Protein AF-A0A2W4R7M9-F1 (afdb_monomer)

pLDDT: mean 77.66, std 20.39, range [37.0, 94.94]

Radius of gyration: 24.35 Å; Cα contacts (8 Å, |Δi|>4): 71; chains: 1; bounding box: 24×60×63 Å

Mean predicted aligned error: 13.62 Å

Secondary structure (DSSP, 8-state):
-----SSSTTTSSSS-TT---------TTHHHHHHHHHHHHHHHHHTT-GGGSPPTTS--HHHHHHHHHHTT----HHHHTT-SSHHHHTT--

Organism: NCBI:txid2202197

Solvent-accessible surface area (backbone atoms only — not comparable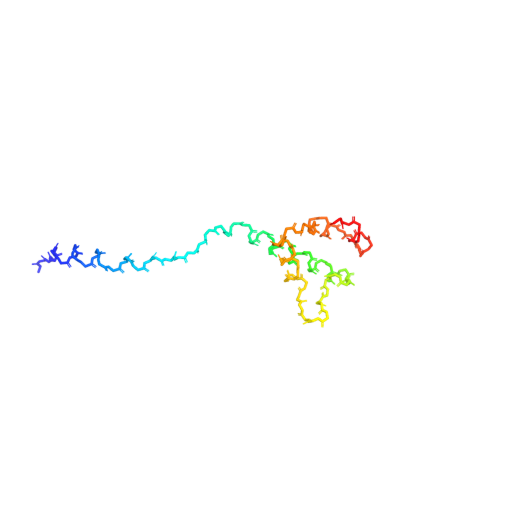 to full-atom values): 5730 Å² total; per-residue (Å²): 140,79,82,93,84,83,86,62,78,81,68,69,78,75,73,67,84,72,72,72,74,77,76,82,82,86,74,82,61,56,64,57,46,50,53,42,26,45,51,25,23,53,45,30,41,73,61,68,27,74,74,25,41,57,45,96,88,67,48,42,31,38,56,54,44,40,54,39,42,73,72,70,43,76,67,44,44,78,54,39,55,68,37,88,43,58,74,50,34,71,66,42,96

Sequence (93 aa):
MNIRHFSIIGFVLLLIVLSGCAGSGGKSGQSGIEQSCNSFCQHAQALQCPEGTPLPDGTSCAKFCIDTENAGHDLNTACRIKAKDCAELAKCP

Foldseek 3Di:
DDDDDDPDPPPVPPPPVPPPPDDDDDDPVLVVQLVLQVLLLVQCVVLVHPLVCADPVRHGSSNVSSVCVVVVHDLPSVQSNPDPHNVSNVVRD

Structure (mmCIF, N/CA/C/O backbone):
data_AF-A0A2W4R7M9-F1
#
_entry.id   AF-A0A2W4R7M9-F1
#
loop_
_atom_site.group_PDB
_atom_site.id
_atom_site.type_symbol
_atom_site.label_atom_id
_atom_site.label_alt_id
_atom_site.label_comp_id
_atom_site.label_asym_id
_atom_site.label_entity_id
_atom_site.label_seq_id
_atom_site.pdbx_PDB_ins_code
_atom_site.Cartn_x
_atom_site.Cartn_y
_atom_site.Cartn_z
_atom_site.occupancy
_atom_site.B_iso_or_equiv
_atom_site.auth_seq_id
_atom_site.auth_comp_id
_atom_site.auth_asym_id
_atom_site.auth_atom_id
_atom_site.pdbx_PDB_model_num
ATOM 1 N N . MET A 1 1 ? -3.859 53.378 44.410 1.00 39.09 1 MET A N 1
ATOM 2 C CA . MET A 1 1 ? -2.463 53.015 44.076 1.00 39.09 1 MET A CA 1
ATOM 3 C C . MET A 1 1 ? -1.910 52.237 45.266 1.00 39.09 1 MET A C 1
ATOM 5 O O . MET A 1 1 ? -2.027 52.758 46.356 1.00 39.09 1 MET A O 1
ATOM 9 N N . ASN A 1 2 ? -1.370 51.023 45.227 1.00 37.00 2 ASN A N 1
ATOM 10 C CA . ASN A 1 2 ? -1.111 50.052 44.176 1.00 37.00 2 ASN A CA 1
ATOM 11 C C . 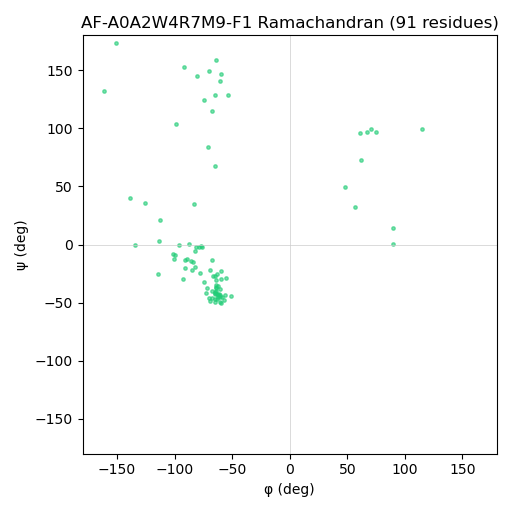ASN A 1 2 ? -0.891 48.675 44.854 1.00 37.00 2 ASN A C 1
ATOM 13 O O . ASN A 1 2 ? -0.122 48.584 45.799 1.00 37.00 2 ASN A O 1
ATOM 17 N N . ILE A 1 3 ? -1.577 47.650 44.328 1.00 50.03 3 ILE A N 1
ATOM 18 C CA . ILE A 1 3 ? -1.021 46.353 43.877 1.00 50.03 3 ILE A CA 1
ATOM 19 C C . ILE A 1 3 ? -0.437 45.435 44.983 1.00 50.03 3 ILE A C 1
ATOM 21 O O . ILE A 1 3 ? 0.675 45.619 45.453 1.00 50.03 3 ILE A O 1
ATOM 25 N N . ARG A 1 4 ? -1.198 44.454 45.497 1.00 53.78 4 ARG A N 1
ATOM 26 C CA . ARG A 1 4 ? -1.475 43.124 44.887 1.00 53.78 4 ARG A CA 1
ATOM 27 C C . ARG A 1 4 ? -0.214 42.264 44.682 1.00 53.78 4 ARG A C 1
ATOM 29 O O . ARG A 1 4 ? 0.187 42.064 43.546 1.00 53.78 4 ARG A O 1
ATOM 36 N N . HIS A 1 5 ? 0.382 41.718 45.746 1.00 53.81 5 HIS A N 1
ATOM 37 C CA . HIS A 1 5 ? 1.540 40.816 45.584 1.00 53.81 5 HIS A CA 1
ATOM 38 C C . HIS A 1 5 ? 1.547 39.511 46.395 1.00 53.81 5 HIS A C 1
ATOM 40 O O . HIS A 1 5 ? 2.453 38.711 46.198 1.00 53.81 5 HIS A O 1
ATOM 46 N N . PHE A 1 6 ? 0.543 39.217 47.229 1.00 49.31 6 PHE A N 1
ATOM 47 C CA . PHE A 1 6 ? 0.614 38.044 48.123 1.00 49.31 6 PHE A CA 1
ATOM 48 C C . PHE A 1 6 ? -0.388 36.912 47.854 1.00 49.31 6 PHE A C 1
ATOM 50 O O . PHE A 1 6 ? -0.369 35.911 48.558 1.00 49.31 6 PHE A O 1
ATOM 57 N N . SER A 1 7 ? -1.220 37.001 46.811 1.00 51.94 7 SER A N 1
ATOM 58 C CA . SER A 1 7 ? -2.329 36.050 46.599 1.00 51.94 7 SER A CA 1
ATOM 59 C C . SER A 1 7 ? -2.183 35.139 45.371 1.00 51.94 7 SER A C 1
ATOM 61 O O . SER A 1 7 ? -3.187 34.652 44.863 1.00 51.94 7 SER A O 1
ATOM 63 N N . ILE A 1 8 ? -0.964 34.942 44.852 1.00 53.50 8 ILE A N 1
ATOM 64 C CA . ILE A 1 8 ? -0.736 34.197 43.592 1.00 53.50 8 ILE A CA 1
ATOM 65 C C . ILE A 1 8 ? 0.047 32.892 43.818 1.00 53.50 8 ILE A C 1
ATOM 67 O O . ILE A 1 8 ? -0.132 31.931 43.079 1.00 53.50 8 ILE A O 1
ATOM 71 N N . ILE A 1 9 ? 0.856 32.796 44.878 1.00 52.53 9 ILE A N 1
ATOM 72 C CA . ILE A 1 9 ? 1.757 31.644 45.070 1.00 52.53 9 ILE A CA 1
ATOM 73 C C . ILE A 1 9 ? 1.008 30.399 45.593 1.00 52.53 9 ILE A C 1
ATOM 75 O O . ILE A 1 9 ? 1.421 29.275 45.327 1.00 52.53 9 ILE A O 1
ATOM 79 N N . GLY A 1 10 ? -0.137 30.570 46.266 1.00 48.12 10 GLY A N 1
ATOM 80 C CA . GLY A 1 10 ? -0.898 29.452 46.845 1.00 48.12 10 GLY A CA 1
ATOM 81 C C . GLY A 1 10 ? -1.830 28.703 45.883 1.00 48.12 10 GLY A C 1
ATOM 82 O O . GLY A 1 10 ? -2.200 27.571 46.169 1.00 48.12 10 GLY A O 1
ATOM 83 N N . PHE A 1 11 ? -2.213 29.299 44.747 1.00 49.91 11 PHE A N 1
ATOM 84 C CA . PHE A 1 11 ? -3.243 28.725 43.862 1.00 49.91 11 PHE A CA 1
ATOM 85 C C . PHE A 1 11 ? -2.672 27.986 42.638 1.00 49.91 11 PHE A C 1
ATOM 87 O O . PHE A 1 11 ? -3.386 27.246 41.970 1.00 49.91 11 PHE A O 1
ATOM 94 N N . VAL A 1 12 ? -1.375 28.146 42.351 1.00 53.06 12 VAL A N 1
ATOM 95 C CA . VAL A 1 12 ? -0.730 27.543 41.168 1.00 53.06 12 VAL A CA 1
ATOM 96 C C . VAL A 1 12 ? -0.265 26.102 41.422 1.00 53.06 12 VAL A C 1
ATOM 98 O O . VAL A 1 12 ? -0.147 25.323 40.482 1.00 53.06 12 VAL A O 1
ATOM 101 N N . LEU A 1 13 ? -0.062 25.699 42.679 1.00 52.47 13 LEU A N 1
ATOM 102 C CA . LEU A 1 13 ? 0.473 24.368 42.998 1.00 52.47 13 LEU A CA 1
ATOM 103 C C . LEU A 1 13 ? -0.579 23.251 43.086 1.00 52.47 13 LEU A C 1
ATOM 105 O O . LEU A 1 13 ? -0.205 22.083 43.057 1.00 52.47 13 LEU A O 1
ATOM 109 N N . LEU A 1 14 ? -1.878 23.570 43.156 1.00 49.09 14 LEU A N 1
ATOM 110 C CA . LEU A 1 14 ? -2.916 22.556 43.399 1.00 49.09 14 LEU A CA 1
ATOM 111 C C . LEU A 1 14 ? -3.659 22.079 42.136 1.00 49.09 14 LEU A C 1
ATOM 113 O O . LEU A 1 14 ? -4.427 21.124 42.221 1.00 49.09 14 LEU A O 1
ATOM 117 N N . LEU A 1 15 ? -3.463 22.713 40.970 1.00 49.44 15 LEU A N 1
ATOM 118 C CA . LEU A 1 15 ? -4.371 22.522 39.828 1.00 49.44 15 LEU A CA 1
ATOM 119 C C . LEU A 1 15 ? -3.914 21.590 38.698 1.00 49.44 15 LEU A C 1
ATOM 121 O O . LEU A 1 15 ? -4.741 21.292 37.846 1.00 49.44 15 LEU A O 1
ATOM 125 N N . ILE A 1 16 ? -2.674 21.089 38.635 1.00 51.50 16 ILE A N 1
ATOM 126 C CA . ILE A 1 16 ? -2.274 20.223 37.496 1.00 51.50 16 ILE A CA 1
ATOM 127 C C . ILE A 1 16 ? -1.419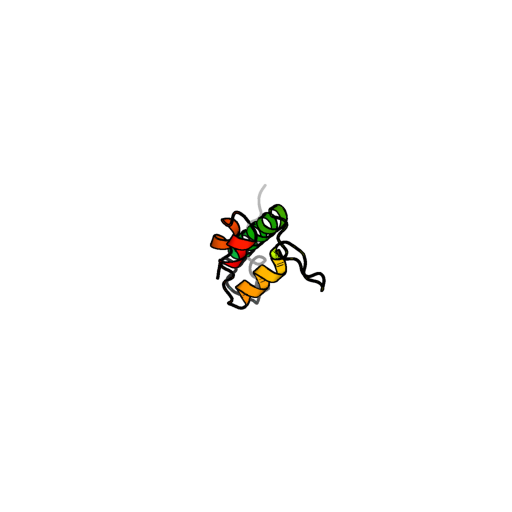 19.023 37.933 1.00 51.50 16 ILE A C 1
ATOM 129 O O . ILE A 1 16 ? -0.511 18.568 37.251 1.00 51.50 16 ILE A O 1
ATOM 133 N N . VAL A 1 17 ? -1.785 18.435 39.071 1.00 53.34 17 VAL A N 1
ATOM 134 C CA . VAL A 1 17 ? -1.477 17.027 39.394 1.00 53.34 17 VAL A CA 1
ATOM 135 C C . VAL A 1 17 ? -2.424 16.071 38.624 1.00 53.34 17 VAL A C 1
ATOM 137 O O . VAL A 1 17 ? -2.275 14.856 38.669 1.00 53.34 17 VAL A O 1
ATOM 140 N N . LEU A 1 18 ? -3.366 16.610 37.836 1.00 48.72 18 LEU A N 1
ATOM 141 C CA . LEU A 1 18 ? -4.323 15.868 36.999 1.00 48.72 18 LEU A CA 1
ATOM 142 C C . LEU A 1 18 ? -3.899 15.694 35.529 1.00 48.72 18 LEU A C 1
ATOM 144 O O . LEU A 1 18 ? -4.597 15.017 34.782 1.00 48.72 18 LEU A O 1
ATOM 148 N N . SER A 1 19 ? -2.736 16.204 35.104 1.00 49.00 19 SER A N 1
ATOM 149 C CA . SER A 1 19 ? -2.148 15.846 33.798 1.00 49.00 19 SER A CA 1
ATOM 150 C C . SER A 1 19 ? -1.362 14.534 33.845 1.00 49.00 19 SER A C 1
ATOM 152 O O . SER A 1 19 ? -0.393 14.350 33.110 1.00 49.00 19 SER A O 1
ATOM 154 N N . GLY A 1 20 ? -1.831 13.580 34.652 1.00 41.72 20 GLY A N 1
ATOM 155 C CA . GLY A 1 20 ? -1.630 12.162 34.388 1.00 41.72 20 GLY A CA 1
ATOM 156 C C . GLY A 1 20 ? -2.364 11.777 33.103 1.00 41.72 20 GLY A C 1
ATOM 157 O O . GLY A 1 20 ? -3.349 11.046 33.142 1.00 41.72 20 GLY A O 1
ATOM 158 N N . CYS A 1 21 ? -1.893 12.284 31.959 1.00 44.78 21 CYS A N 1
ATOM 159 C CA . CYS A 1 21 ? -2.186 11.698 30.663 1.00 44.78 21 CYS A CA 1
ATOM 160 C C . CYS A 1 21 ? -1.395 10.392 30.616 1.00 44.78 21 CYS A C 1
ATOM 162 O O . CYS A 1 21 ? -0.240 10.327 30.193 1.00 44.78 21 CYS A O 1
ATOM 164 N N . ALA A 1 22 ? -2.007 9.369 31.199 1.00 49.59 22 ALA A N 1
ATOM 165 C CA . ALA A 1 22 ? -1.645 7.996 30.971 1.00 49.59 22 ALA A CA 1
ATOM 166 C C . ALA A 1 22 ? -1.662 7.742 29.460 1.00 49.59 22 ALA A C 1
ATOM 168 O O . ALA A 1 22 ? -2.663 7.999 28.795 1.00 49.59 22 ALA A O 1
ATOM 169 N N . GLY A 1 23 ? -0.570 7.187 28.946 1.00 42.19 23 GLY A N 1
ATOM 170 C CA . GLY A 1 23 ? -0.610 6.441 27.697 1.00 42.19 23 GLY A CA 1
ATOM 171 C C . GLY A 1 23 ? 0.181 7.050 26.550 1.00 42.19 23 GLY A C 1
ATOM 172 O O . GLY A 1 23 ? -0.326 7.863 25.788 1.00 42.19 23 GLY A O 1
ATOM 173 N N . SER A 1 24 ? 1.376 6.481 26.388 1.00 43.12 24 SER A N 1
ATOM 174 C CA . SER A 1 24 ? 1.951 6.082 25.097 1.00 43.12 24 SER A CA 1
ATOM 175 C C . SER A 1 24 ? 2.378 7.238 24.184 1.00 43.12 24 SER A C 1
ATOM 177 O O . SER A 1 24 ? 1.589 7.856 23.484 1.00 43.12 24 SER A O 1
ATOM 179 N N . GLY A 1 25 ? 3.660 7.593 24.143 1.00 44.62 25 GLY A N 1
ATOM 180 C CA . GLY A 1 25 ? 4.674 6.699 23.586 1.00 44.62 25 GLY A CA 1
ATOM 181 C C . GLY A 1 25 ? 4.565 6.690 22.057 1.00 44.62 25 GLY A C 1
ATOM 182 O O . GLY A 1 25 ? 3.732 5.979 21.516 1.00 44.62 25 GLY A O 1
ATOM 183 N N . GLY A 1 26 ? 5.394 7.505 21.394 1.00 43.22 26 GLY A N 1
ATOM 184 C CA . GLY A 1 26 ? 5.779 7.396 19.979 1.00 43.22 26 GLY A CA 1
ATOM 185 C C . GLY A 1 26 ? 4.675 7.498 18.916 1.00 43.22 26 GLY A C 1
ATOM 186 O O . GLY A 1 26 ? 4.119 6.491 18.505 1.00 43.22 26 GLY A O 1
ATOM 187 N N . LYS A 1 27 ? 4.451 8.687 18.341 1.00 46.19 27 LYS A N 1
ATOM 188 C CA . LYS A 1 27 ? 3.716 8.847 17.064 1.00 46.19 27 LYS A CA 1
ATOM 189 C C . LYS A 1 27 ? 4.502 9.635 16.012 1.00 46.19 27 LYS A C 1
ATOM 191 O O . LYS A 1 27 ? 3.936 10.377 15.224 1.00 46.19 27 LYS A O 1
ATOM 19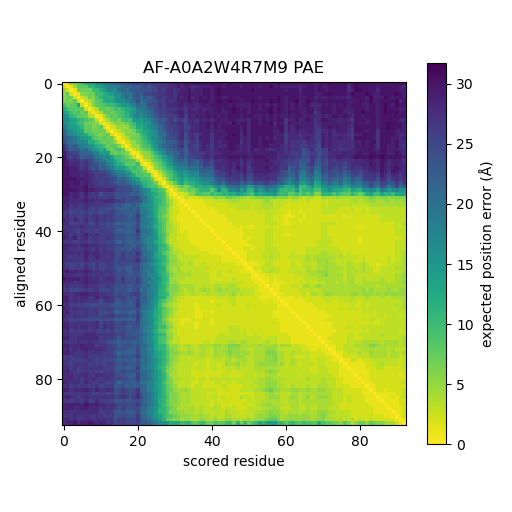6 N N . SER A 1 28 ? 5.819 9.458 15.968 1.00 48.72 28 SER A N 1
ATOM 197 C CA . SER A 1 28 ? 6.635 10.033 14.887 1.00 48.72 28 SER A CA 1
ATOM 198 C C . SER A 1 28 ? 6.660 9.153 13.625 1.00 48.72 28 SER A C 1
ATOM 200 O O . SER A 1 28 ? 7.048 9.635 12.569 1.00 48.72 28 SER A O 1
ATOM 202 N N . GLY A 1 29 ? 6.234 7.882 13.708 1.00 54.44 29 GLY A N 1
ATOM 203 C CA . GLY A 1 29 ? 6.176 6.956 12.562 1.00 54.44 29 GLY A CA 1
ATOM 204 C C . GLY A 1 29 ? 4.828 6.919 11.832 1.00 54.44 29 GLY A C 1
ATOM 205 O O . GLY A 1 29 ? 4.791 6.716 10.621 1.00 54.44 29 GLY A O 1
ATOM 206 N N . GLN A 1 30 ? 3.724 7.177 12.541 1.00 60.25 30 GLN A N 1
ATOM 207 C CA . GLN A 1 30 ? 2.371 7.006 12.001 1.00 60.25 30 GLN A CA 1
ATOM 208 C C . GLN A 1 30 ? 2.080 7.970 10.839 1.00 60.25 30 GLN A C 1
ATOM 210 O O . GLN A 1 30 ? 1.595 7.542 9.796 1.00 60.25 30 GLN A O 1
ATOM 215 N N . SER A 1 31 ? 2.498 9.235 10.955 1.00 73.94 31 SER A N 1
ATOM 216 C CA . SER A 1 31 ? 2.292 10.229 9.894 1.00 73.94 31 SER A CA 1
ATOM 217 C C . SER A 1 31 ? 3.028 9.900 8.588 1.00 73.94 31 SER A C 1
ATOM 219 O O . SER A 1 31 ? 2.536 10.238 7.513 1.00 73.94 31 SER A O 1
ATOM 221 N N . GLY A 1 32 ? 4.182 9.223 8.652 1.00 84.06 32 GLY A N 1
ATOM 222 C CA . GLY A 1 32 ? 4.940 8.827 7.458 1.00 84.06 32 GLY A CA 1
ATOM 223 C C . GLY A 1 32 ? 4.280 7.680 6.689 1.00 84.06 32 GLY A C 1
ATOM 224 O O . GLY A 1 32 ? 4.185 7.730 5.460 1.00 84.06 32 GLY A O 1
ATOM 225 N N . ILE A 1 33 ? 3.773 6.680 7.416 1.00 87.31 33 ILE A N 1
ATOM 226 C CA . ILE A 1 33 ? 3.022 5.553 6.845 1.00 87.31 33 ILE A CA 1
ATOM 227 C C . ILE A 1 33 ? 1.713 6.059 6.237 1.00 87.31 33 ILE A C 1
ATOM 229 O O . ILE A 1 33 ? 1.417 5.762 5.083 1.00 87.31 33 ILE A O 1
ATOM 233 N N . GLU A 1 34 ? 0.970 6.903 6.960 1.00 90.38 34 GLU A N 1
ATOM 234 C CA . GLU A 1 34 ? -0.287 7.486 6.475 1.00 90.38 34 GLU A CA 1
ATOM 235 C C . GLU A 1 34 ? -0.097 8.250 5.158 1.00 90.38 34 GLU A C 1
ATOM 237 O O . GLU A 1 34 ? -0.845 8.041 4.201 1.00 90.38 34 GLU A O 1
ATOM 242 N N . GLN A 1 35 ? 0.924 9.108 5.069 1.00 91.69 35 GLN A N 1
ATOM 243 C CA . GLN A 1 35 ? 1.207 9.858 3.845 1.00 91.69 35 GLN A CA 1
ATOM 244 C C . GLN A 1 35 ? 1.614 8.940 2.680 1.00 91.69 35 GLN A C 1
ATOM 246 O O . GLN A 1 35 ? 1.171 9.148 1.545 1.00 91.69 35 GLN A O 1
ATOM 251 N N . SER A 1 36 ? 2.429 7.919 2.954 1.00 91.50 36 SER A N 1
ATOM 252 C CA . SER A 1 36 ? 2.898 6.969 1.940 1.00 91.50 36 SER A CA 1
ATOM 253 C C . SER A 1 36 ? 1.757 6.101 1.408 1.00 91.50 36 SER A C 1
ATOM 255 O O . SER A 1 36 ? 1.581 5.997 0.195 1.00 91.50 36 SER A O 1
ATOM 257 N N . CYS A 1 37 ? 0.919 5.567 2.297 1.00 92.75 37 CYS A N 1
ATOM 258 C CA . CYS A 1 37 ? -0.265 4.791 1.942 1.00 92.75 37 CYS A CA 1
ATOM 259 C C . CYS A 1 37 ? -1.287 5.616 1.156 1.00 92.75 37 CYS A C 1
ATOM 261 O O . CYS A 1 37 ? -1.793 5.151 0.138 1.00 92.75 37 CYS A O 1
ATOM 263 N N . ASN A 1 38 ? -1.550 6.862 1.562 1.00 93.69 38 ASN A N 1
ATOM 264 C CA . ASN A 1 38 ? -2.443 7.746 0.811 1.00 93.69 38 ASN A CA 1
ATOM 265 C C . ASN A 1 38 ? -1.924 8.010 -0.609 1.00 93.69 38 ASN A C 1
ATOM 267 O O . ASN A 1 38 ? -2.688 7.915 -1.568 1.00 93.69 38 ASN A O 1
ATOM 271 N N . SER A 1 39 ? -0.625 8.290 -0.748 1.00 94.12 39 SER A N 1
ATOM 272 C CA . SER A 1 39 ? 0.003 8.532 -2.053 1.00 94.12 39 SER A CA 1
ATOM 273 C C . SER A 1 39 ? -0.057 7.290 -2.946 1.00 94.12 39 SER A C 1
ATOM 275 O O . SER A 1 39 ? -0.393 7.389 -4.123 1.00 94.12 39 SER A O 1
ATOM 277 N N . PHE A 1 40 ? 0.208 6.109 -2.378 1.00 93.94 40 PHE A N 1
ATOM 278 C CA . PHE A 1 40 ? 0.079 4.829 -3.072 1.00 93.94 40 PHE A CA 1
ATOM 279 C C . PHE A 1 40 ? -1.350 4.585 -3.561 1.00 93.94 40 PHE A C 1
ATOM 281 O O . PHE A 1 40 ? -1.544 4.301 -4.740 1.00 93.94 40 PHE A O 1
ATOM 288 N N . CYS A 1 41 ? -2.350 4.740 -2.696 1.00 94.19 41 CYS A N 1
ATOM 289 C CA . CYS A 1 41 ? -3.739 4.487 -3.063 1.00 94.19 41 CYS A CA 1
ATOM 290 C C . CYS A 1 41 ? -4.242 5.452 -4.137 1.00 94.19 41 CYS A C 1
ATOM 292 O O . CYS A 1 41 ? -4.919 5.025 -5.069 1.00 94.19 41 CYS A O 1
ATOM 294 N N . GLN A 1 42 ? -3.874 6.735 -4.052 1.00 94.75 42 GLN A N 1
ATOM 295 C CA . GLN A 1 42 ? -4.186 7.715 -5.095 1.00 94.75 42 GLN A CA 1
ATOM 296 C C . GLN A 1 42 ? -3.540 7.341 -6.431 1.00 94.75 42 GLN A C 1
ATOM 298 O O . GLN A 1 42 ? -4.192 7.413 -7.471 1.00 94.75 42 GLN A O 1
ATOM 303 N N .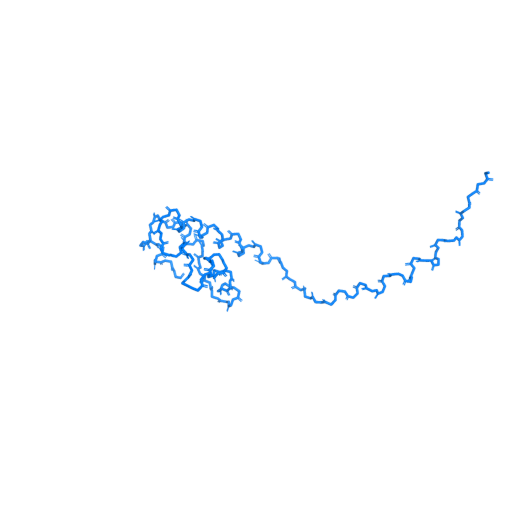 HIS A 1 43 ? -2.280 6.903 -6.403 1.00 94.44 43 HIS A N 1
ATOM 304 C CA . HIS A 1 43 ? -1.561 6.466 -7.596 1.00 94.44 43 HIS A CA 1
ATOM 305 C C . HIS A 1 43 ? -2.185 5.215 -8.223 1.00 94.44 43 HIS A C 1
ATOM 307 O O . HIS A 1 43 ? -2.501 5.205 -9.410 1.00 94.44 43 HIS A O 1
ATOM 313 N N . ALA A 1 44 ? -2.450 4.185 -7.419 1.00 93.75 44 ALA A N 1
ATOM 314 C CA . ALA A 1 44 ? -3.100 2.961 -7.876 1.00 93.75 44 ALA A CA 1
ATOM 315 C C . ALA A 1 44 ? -4.507 3.239 -8.433 1.00 93.75 44 ALA A C 1
ATOM 317 O O . ALA A 1 44 ? -4.886 2.675 -9.457 1.00 93.75 44 ALA A O 1
ATOM 318 N N . GLN A 1 45 ? -5.258 4.159 -7.820 1.00 94.56 45 GLN A N 1
ATOM 319 C CA . GLN A 1 45 ? -6.563 4.583 -8.324 1.00 94.56 45 GLN A CA 1
ATOM 320 C C . GLN A 1 45 ? -6.450 5.346 -9.653 1.00 94.56 45 GLN A C 1
ATOM 322 O O . GLN A 1 45 ? -7.262 5.118 -10.550 1.00 94.56 45 GLN A O 1
ATOM 327 N N . ALA A 1 46 ? -5.439 6.207 -9.812 1.00 94.50 46 ALA A N 1
ATOM 328 C CA . ALA A 1 46 ? -5.175 6.918 -11.065 1.00 94.50 46 ALA A CA 1
ATOM 329 C C . ALA A 1 46 ? -4.807 5.960 -12.210 1.00 94.50 46 ALA A C 1
ATOM 331 O O . ALA A 1 46 ? -5.218 6.176 -13.348 1.00 94.50 46 ALA A O 1
ATOM 332 N N . LEU A 1 47 ? -4.096 4.875 -11.896 1.00 94.19 47 LEU A N 1
ATOM 333 C CA . LEU A 1 47 ? -3.799 3.782 -12.826 1.00 94.19 47 LEU A CA 1
ATOM 334 C C . LEU A 1 47 ? -4.972 2.810 -13.030 1.00 94.19 47 LEU A C 1
ATOM 336 O O . LEU A 1 47 ? -4.860 1.881 -13.826 1.00 94.19 47 LEU A O 1
ATOM 340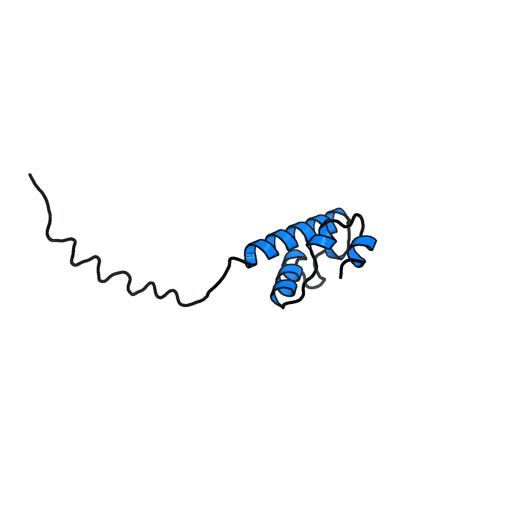 N N . GLN A 1 48 ? -6.091 3.016 -12.326 1.00 94.62 48 GLN A N 1
ATOM 341 C CA . GLN A 1 48 ? -7.260 2.132 -12.317 1.00 94.62 48 GLN A CA 1
ATOM 342 C C . GLN A 1 48 ? -6.923 0.688 -11.905 1.00 94.62 48 GLN A C 1
ATOM 344 O O . GLN A 1 48 ? -7.561 -0.266 -12.353 1.00 94.62 48 GLN A O 1
ATOM 349 N N . CYS A 1 49 ? -5.928 0.531 -11.033 1.00 92.62 49 CYS A N 1
ATOM 350 C CA . CYS A 1 49 ? -5.534 -0.756 -10.486 1.00 92.62 49 CYS A CA 1
ATOM 351 C C . CYS A 1 49 ? -6.461 -1.171 -9.334 1.00 92.62 49 CYS A C 1
ATOM 353 O O . CYS A 1 49 ? -6.908 -0.312 -8.561 1.00 92.62 49 CYS A O 1
ATOM 355 N N . PRO A 1 50 ? -6.744 -2.478 -9.179 1.00 91.38 50 PRO A N 1
ATOM 356 C CA . PRO A 1 50 ? -7.628 -2.979 -8.127 1.00 91.38 50 PRO A CA 1
ATOM 357 C C . PRO A 1 50 ? -7.123 -2.632 -6.722 1.00 91.38 50 PRO A C 1
ATOM 359 O O . PRO A 1 50 ? -7.927 -2.395 -5.825 1.00 91.38 50 PRO A O 1
ATOM 362 N N . GLU A 1 51 ? -5.812 -2.507 -6.534 1.00 88.88 51 GLU A N 1
ATOM 363 C CA . GLU A 1 51 ? -5.192 -2.132 -5.265 1.00 88.88 51 GLU A CA 1
ATOM 364 C C . GLU A 1 51 ? -5.584 -0.724 -4.797 1.00 88.88 51 GLU A C 1
ATOM 366 O O . GLU A 1 51 ? -5.565 -0.461 -3.603 1.00 88.88 51 GLU A O 1
ATOM 371 N N . GLY A 1 52 ? -5.966 0.177 -5.711 1.00 89.38 52 GLY A N 1
ATOM 372 C CA . GLY A 1 52 ? -6.455 1.516 -5.370 1.00 89.38 52 GLY A CA 1
ATOM 373 C C . GLY A 1 52 ? -7.937 1.554 -4.991 1.00 89.38 52 GLY A C 1
ATOM 374 O O . GLY A 1 52 ? -8.447 2.606 -4.601 1.00 89.38 52 GLY A O 1
ATOM 375 N N . THR A 1 53 ? -8.648 0.431 -5.121 1.00 93.31 53 THR A N 1
ATOM 376 C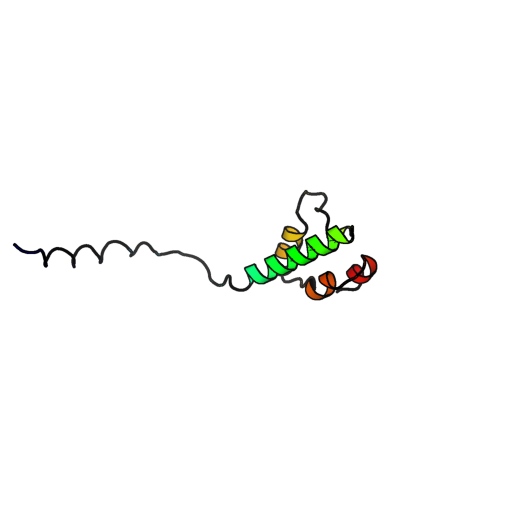 CA . THR A 1 53 ? -10.081 0.346 -4.830 1.00 93.31 53 THR A CA 1
ATOM 377 C C . THR A 1 53 ? -10.338 -0.066 -3.378 1.00 93.31 53 THR A C 1
ATOM 379 O O . THR A 1 53 ? -9.495 -0.716 -2.758 1.00 93.31 53 THR A O 1
ATOM 382 N N . PRO A 1 54 ? -11.481 0.328 -2.788 1.00 92.38 54 PRO A N 1
ATOM 383 C CA . PRO A 1 54 ? -11.890 -0.196 -1.492 1.00 92.38 54 PRO A CA 1
ATOM 384 C C . PRO A 1 54 ? -12.064 -1.715 -1.539 1.00 92.38 54 PRO A C 1
ATOM 386 O O . PRO A 1 54 ? -12.521 -2.271 -2.539 1.00 92.38 54 PRO A O 1
ATOM 389 N N . LEU A 1 55 ? -11.751 -2.372 -0.427 1.00 91.38 55 LEU A N 1
ATOM 390 C CA . LEU A 1 55 ? -12.010 -3.792 -0.247 1.00 91.38 55 LEU A CA 1
ATOM 391 C C . LEU A 1 55 ? -13.526 -4.082 -0.255 1.00 91.38 55 LEU A C 1
ATOM 393 O O . LEU A 1 55 ? -14.331 -3.186 0.021 1.00 91.38 55 LEU A O 1
ATOM 397 N N . PRO A 1 56 ? -13.948 -5.334 -0.533 1.00 92.44 56 PRO A N 1
ATOM 398 C CA . PRO A 1 56 ? -15.368 -5.704 -0.588 1.00 92.44 56 PRO A CA 1
ATOM 399 C C . PRO A 1 56 ? -16.144 -5.475 0.717 1.00 92.44 56 PRO A C 1
ATOM 401 O O . PRO A 1 56 ? -17.365 -5.351 0.692 1.00 92.44 56 PRO A O 1
ATOM 404 N N . ASP A 1 57 ? -15.445 -5.423 1.851 1.00 93.75 57 ASP A N 1
ATOM 405 C CA . ASP A 1 57 ? -16.001 -5.117 3.172 1.00 93.75 57 ASP A CA 1
ATOM 406 C C . ASP A 1 57 ? -16.177 -3.603 3.423 1.00 93.75 57 ASP A C 1
ATOM 408 O O . ASP A 1 57 ? -16.682 -3.201 4.470 1.00 93.75 57 ASP A O 1
ATOM 412 N N . GLY A 1 58 ? -15.777 -2.760 2.465 1.00 93.25 58 GLY A N 1
ATOM 413 C CA . GLY A 1 58 ? -15.811 -1.302 2.551 1.00 93.25 58 GLY A CA 1
ATOM 414 C C . GLY A 1 58 ? -14.546 -0.670 3.138 1.00 93.25 58 GLY A C 1
ATOM 415 O O . GLY A 1 58 ? -14.478 0.558 3.236 1.00 93.25 58 GLY A O 1
ATOM 416 N N . THR A 1 59 ? -13.531 -1.456 3.509 1.00 94.50 59 THR A N 1
ATOM 417 C CA . THR A 1 59 ? -1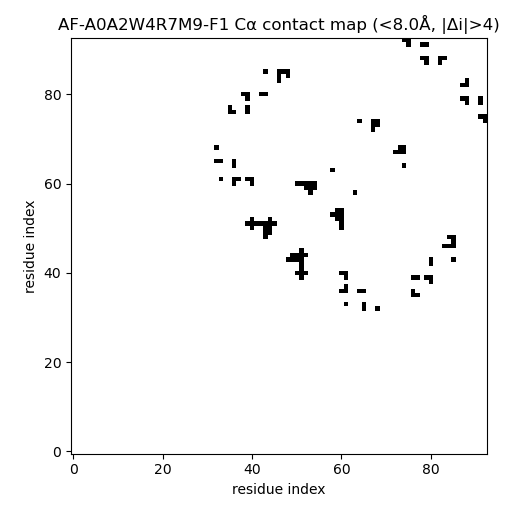2.256 -0.923 4.003 1.00 94.50 59 THR A CA 1
ATOM 418 C C . THR A 1 59 ? -11.544 -0.147 2.894 1.00 94.50 59 THR A C 1
ATOM 420 O O . THR A 1 59 ? -11.354 -0.644 1.784 1.00 94.50 59 THR A O 1
ATOM 423 N N . SER A 1 60 ? -11.131 1.093 3.170 1.00 94.94 60 SER A N 1
ATOM 424 C CA . SER A 1 60 ? -10.406 1.900 2.183 1.00 94.94 60 SER A CA 1
ATOM 425 C C . SER A 1 60 ? -8.993 1.360 1.948 1.00 94.94 60 SER A C 1
ATOM 427 O O . SER A 1 60 ? -8.359 0.853 2.875 1.00 94.94 60 SER A O 1
ATOM 429 N N . CYS A 1 61 ? -8.462 1.541 0.733 1.00 93.50 61 CYS A N 1
ATOM 430 C CA . CYS A 1 61 ? -7.078 1.172 0.408 1.00 93.50 61 CYS A CA 1
ATOM 431 C C . CYS A 1 61 ? -6.078 1.754 1.422 1.00 93.50 61 CYS A C 1
ATOM 433 O O . CYS A 1 61 ? -5.206 1.043 1.919 1.00 93.50 61 CYS A O 1
ATOM 435 N N . ALA A 1 62 ? -6.237 3.033 1.791 1.00 93.56 62 ALA A N 1
ATOM 436 C CA . ALA A 1 62 ? -5.317 3.692 2.713 1.00 93.56 62 ALA A CA 1
ATOM 437 C C . ALA A 1 62 ? -5.374 3.054 4.103 1.00 93.56 62 ALA A C 1
ATOM 439 O O . ALA A 1 62 ? -4.331 2.792 4.694 1.00 93.56 62 ALA A O 1
ATOM 440 N N . LYS A 1 63 ? -6.582 2.747 4.596 1.00 94.31 63 LYS A N 1
ATOM 441 C CA . LYS A 1 63 ? -6.759 2.080 5.885 1.00 94.31 63 LYS A CA 1
ATOM 442 C C . LYS A 1 63 ? -6.134 0.687 5.881 1.00 94.31 63 LYS A C 1
ATOM 444 O O . LYS A 1 63 ? -5.381 0.379 6.795 1.00 94.31 63 LYS A O 1
ATOM 449 N N . PHE A 1 64 ? -6.393 -0.112 4.847 1.00 94.31 64 PHE A N 1
ATOM 450 C CA . PHE A 1 64 ? -5.784 -1.434 4.707 1.00 94.31 64 PHE A CA 1
ATOM 451 C C . PHE A 1 64 ? -4.251 -1.355 4.679 1.00 94.31 64 PHE A C 1
ATOM 453 O O . PHE A 1 64 ? -3.585 -2.101 5.392 1.00 94.31 64 PHE A O 1
ATOM 460 N N . CYS A 1 65 ? -3.696 -0.417 3.908 1.00 93.00 65 CYS A N 1
ATOM 461 C CA . CYS A 1 65 ? -2.255 -0.201 3.820 1.00 93.00 65 CYS A CA 1
ATOM 462 C C . CYS A 1 65 ? -1.648 0.164 5.183 1.00 93.00 65 CYS A C 1
ATOM 464 O O . CYS A 1 65 ? -0.702 -0.480 5.624 1.00 93.00 65 CYS A O 1
ATOM 466 N N . ILE A 1 66 ? -2.242 1.130 5.891 1.00 93.69 66 ILE A N 1
ATOM 467 C CA . ILE A 1 66 ? -1.777 1.562 7.216 1.00 93.69 66 ILE A CA 1
ATOM 468 C C . ILE A 1 66 ? -1.857 0.413 8.226 1.00 93.69 66 ILE A C 1
ATOM 470 O O . ILE A 1 66 ? -0.917 0.201 8.988 1.00 93.69 66 ILE A O 1
ATOM 474 N N . ASP A 1 67 ? -2.968 -0.326 8.248 1.00 93.50 67 ASP A N 1
ATOM 475 C CA . ASP A 1 67 ? -3.165 -1.441 9.177 1.00 93.50 67 ASP A CA 1
ATOM 476 C C . ASP A 1 67 ? -2.152 -2.572 8.911 1.00 93.50 67 ASP A C 1
ATOM 478 O O . ASP A 1 67 ? -1.624 -3.161 9.854 1.00 93.50 67 ASP A O 1
ATOM 482 N N . THR A 1 68 ? -1.825 -2.829 7.642 1.00 92.75 68 THR A N 1
ATOM 483 C CA . THR A 1 68 ? -0.859 -3.856 7.218 1.00 92.75 68 THR A CA 1
ATOM 484 C C . THR A 1 68 ? 0.581 -3.472 7.578 1.00 92.75 68 THR A C 1
ATOM 486 O O . THR A 1 68 ? 1.292 -4.266 8.195 1.00 92.75 68 THR A O 1
ATOM 489 N N . GLU A 1 69 ? 0.979 -2.228 7.305 1.00 91.62 69 GLU A N 1
ATOM 490 C CA . GLU A 1 69 ? 2.281 -1.669 7.704 1.00 91.62 69 GLU A CA 1
ATOM 491 C C . GLU A 1 69 ? 2.444 -1.668 9.233 1.00 91.62 69 GLU A C 1
ATOM 493 O O . GLU A 1 69 ? 3.468 -2.097 9.767 1.00 91.62 69 GLU A O 1
ATOM 498 N N . ASN A 1 70 ? 1.397 -1.278 9.971 1.00 90.94 70 ASN A N 1
ATOM 499 C CA . ASN A 1 70 ? 1.393 -1.317 11.437 1.00 90.94 70 ASN A CA 1
ATOM 500 C C . ASN A 1 70 ? 1.443 -2.746 12.001 1.00 90.94 70 ASN A C 1
ATOM 502 O O . ASN A 1 70 ? 1.934 -2.944 13.113 1.00 90.94 70 ASN A O 1
ATOM 506 N N . ALA A 1 71 ? 0.952 -3.739 11.255 1.00 91.62 71 ALA A N 1
ATOM 507 C CA . ALA A 1 71 ? 1.089 -5.153 11.596 1.00 91.62 71 ALA A CA 1
ATOM 508 C C . ALA A 1 71 ? 2.501 -5.708 11.308 1.00 91.62 71 ALA A C 1
ATOM 510 O O . ALA A 1 71 ? 2.775 -6.866 11.620 1.00 91.62 71 ALA A O 1
ATOM 511 N N . GLY A 1 72 ? 3.408 -4.888 10.763 1.00 89.50 72 GLY A N 1
ATOM 512 C CA . GLY A 1 72 ? 4.791 -5.258 10.463 1.00 89.50 72 GLY A CA 1
ATOM 513 C C . GLY A 1 72 ? 4.989 -5.849 9.068 1.00 89.50 72 GLY A C 1
ATOM 514 O O . GLY A 1 72 ? 6.035 -6.444 8.806 1.00 89.50 72 GLY A O 1
ATOM 515 N N . HIS A 1 73 ? 4.005 -5.704 8.180 1.00 89.19 73 HIS A N 1
ATOM 516 C CA . HIS A 1 73 ? 4.111 -6.102 6.782 1.00 89.19 73 HIS A CA 1
ATOM 517 C C . HIS A 1 73 ? 4.435 -4.875 5.924 1.00 89.19 73 HIS A C 1
ATOM 519 O O . HIS A 1 73 ? 3.556 -4.060 5.655 1.00 89.19 73 HIS A O 1
ATOM 525 N N . ASP A 1 74 ? 5.693 -4.764 5.495 1.00 88.12 74 ASP A N 1
ATOM 526 C CA . ASP A 1 74 ? 6.137 -3.721 4.563 1.00 88.12 74 ASP A CA 1
ATOM 527 C C . ASP A 1 74 ? 5.501 -3.965 3.189 1.00 88.12 74 ASP A C 1
ATOM 529 O O . ASP A 1 74 ? 5.760 -4.981 2.543 1.00 88.12 74 ASP A O 1
ATOM 533 N N . LEU A 1 75 ? 4.645 -3.042 2.758 1.00 88.44 75 LEU A N 1
ATOM 534 C CA . LEU A 1 75 ? 3.986 -3.074 1.455 1.00 88.44 75 LEU A CA 1
ATOM 535 C C . LEU A 1 75 ? 4.829 -2.406 0.369 1.00 88.44 75 LEU A C 1
ATOM 537 O O . LEU A 1 75 ? 4.379 -2.295 -0.774 1.00 88.44 75 LEU A O 1
ATOM 541 N N . ASN A 1 76 ? 6.019 -1.909 0.708 1.00 90.44 76 ASN A N 1
ATOM 542 C CA . ASN A 1 76 ? 6.937 -1.228 -0.187 1.00 90.44 76 ASN A CA 1
ATOM 543 C C . ASN A 1 76 ? 6.222 -0.158 -1.026 1.00 90.44 76 ASN A C 1
ATOM 545 O O . ASN A 1 76 ? 6.340 -0.085 -2.258 1.00 90.44 76 ASN A O 1
ATOM 549 N N . THR A 1 77 ? 5.448 0.697 -0.351 1.00 89.56 77 THR A N 1
ATOM 550 C CA . THR A 1 77 ? 4.663 1.758 -0.999 1.00 89.56 77 THR A CA 1
ATOM 551 C C . THR A 1 77 ? 5.542 2.665 -1.863 1.00 89.56 77 THR A C 1
ATOM 553 O O . THR A 1 77 ? 5.097 3.177 -2.887 1.00 89.56 77 THR A O 1
ATOM 556 N N . ALA A 1 78 ? 6.823 2.817 -1.510 1.00 89.00 78 ALA A N 1
ATOM 557 C CA . ALA A 1 78 ? 7.809 3.565 -2.285 1.00 89.00 78 ALA A CA 1
ATOM 558 C C . ALA A 1 78 ? 8.102 2.959 -3.673 1.00 89.00 78 ALA A C 1
ATOM 560 O O . ALA A 1 78 ? 8.310 3.713 -4.627 1.00 89.00 78 ALA A O 1
ATOM 561 N N . CYS A 1 79 ? 8.122 1.627 -3.805 1.00 91.44 79 CYS A N 1
ATOM 562 C CA . CYS A 1 79 ? 8.177 0.948 -5.103 1.00 91.44 79 CYS A CA 1
ATOM 563 C C . CYS A 1 79 ? 6.855 1.134 -5.852 1.00 91.44 79 CYS A C 1
ATOM 565 O O . CYS A 1 79 ? 6.840 1.561 -7.008 1.00 91.44 79 CYS A O 1
ATOM 567 N N . ARG A 1 80 ? 5.740 0.890 -5.156 1.00 91.75 80 ARG A N 1
ATOM 568 C CA . ARG A 1 80 ? 4.389 0.886 -5.729 1.00 91.75 80 ARG A CA 1
ATOM 569 C C . ARG A 1 80 ? 3.967 2.237 -6.312 1.00 91.75 80 ARG A C 1
ATOM 571 O O . ARG A 1 80 ? 3.330 2.269 -7.357 1.00 91.75 80 ARG A O 1
ATOM 578 N N . ILE A 1 81 ? 4.381 3.351 -5.705 1.00 93.00 81 ILE A N 1
ATOM 579 C CA . ILE A 1 81 ? 4.120 4.716 -6.211 1.00 93.00 81 ILE A CA 1
ATOM 580 C C . ILE A 1 81 ? 4.899 5.025 -7.504 1.00 93.00 81 ILE A C 1
ATOM 582 O O . ILE A 1 81 ? 4.520 5.913 -8.261 1.00 93.00 81 ILE A O 1
ATOM 586 N N . LYS A 1 82 ? 5.998 4.314 -7.782 1.00 92.81 82 LYS A N 1
ATOM 587 C CA . LYS A 1 82 ? 6.821 4.537 -8.985 1.00 92.81 82 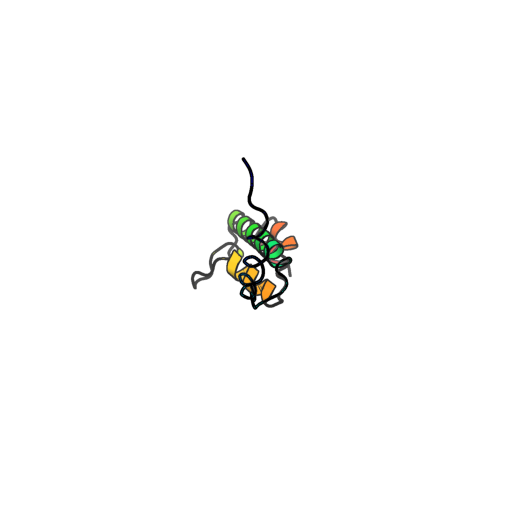LYS A CA 1
ATOM 588 C C . LYS A 1 82 ? 6.403 3.683 -10.179 1.00 92.81 82 LYS A C 1
ATOM 590 O O . LYS A 1 82 ? 6.875 3.939 -11.286 1.00 92.81 82 LYS A O 1
ATOM 595 N N . ALA A 1 83 ? 5.569 2.672 -9.956 1.00 93.81 83 ALA A N 1
ATOM 596 C CA . ALA A 1 83 ? 5.059 1.804 -11.007 1.00 93.81 83 ALA A CA 1
ATOM 597 C C . ALA A 1 83 ? 4.253 2.608 -12.035 1.00 93.81 83 ALA A C 1
ATOM 599 O O . ALA A 1 83 ? 3.503 3.510 -11.670 1.00 93.81 83 ALA A O 1
ATOM 600 N N . LYS A 1 84 ? 4.383 2.292 -13.322 1.00 93.50 84 LYS A N 1
ATOM 601 C CA . LYS A 1 84 ? 3.664 3.000 -14.395 1.00 93.50 84 LYS A CA 1
ATOM 602 C C . LYS A 1 84 ? 2.319 2.376 -14.730 1.00 93.50 84 LYS A C 1
ATOM 604 O O . LYS A 1 84 ? 1.485 3.030 -15.345 1.00 93.50 84 LYS A O 1
ATOM 609 N N . ASP A 1 85 ? 2.137 1.118 -14.359 1.00 93.62 85 ASP A N 1
ATOM 610 C CA . ASP A 1 85 ? 0.938 0.338 -14.611 1.00 93.62 85 ASP A CA 1
ATOM 611 C C . ASP A 1 85 ? 0.737 -0.715 -13.510 1.00 93.62 85 ASP A C 1
ATOM 613 O O . ASP A 1 85 ? 1.590 -0.921 -12.637 1.00 93.62 85 ASP A O 1
ATOM 617 N N . CYS A 1 86 ? -0.408 -1.394 -13.556 1.00 92.06 86 CYS A N 1
ATOM 618 C CA . CYS A 1 86 ? -0.758 -2.412 -12.568 1.00 92.06 86 CYS A CA 1
ATOM 619 C C . CYS A 1 86 ? 0.182 -3.630 -12.609 1.00 92.06 86 CYS A C 1
ATOM 621 O O . CYS A 1 86 ? 0.391 -4.287 -11.590 1.00 92.06 86 CYS A O 1
ATOM 623 N N . ALA A 1 87 ? 0.790 -3.929 -13.763 1.00 93.56 87 ALA A N 1
ATOM 624 C CA . ALA A 1 87 ? 1.717 -5.047 -13.891 1.00 93.56 87 ALA A CA 1
ATOM 625 C C . ALA A 1 87 ? 3.070 -4.746 -13.228 1.00 93.56 87 ALA A C 1
ATOM 627 O O . ALA A 1 87 ? 3.708 -5.657 -12.706 1.00 93.56 87 ALA A O 1
ATOM 628 N N . GLU A 1 88 ? 3.524 -3.490 -13.229 1.00 92.62 88 GLU A N 1
ATOM 629 C CA . GLU A 1 88 ? 4.683 -3.050 -12.447 1.00 92.62 88 GLU A CA 1
ATOM 630 C C . GLU A 1 88 ? 4.380 -2.990 -10.949 1.00 92.62 88 GLU A C 1
ATOM 632 O O . GLU A 1 88 ? 5.217 -3.401 -10.148 1.00 92.62 88 GLU A O 1
ATOM 637 N N . LEU A 1 89 ? 3.172 -2.569 -10.569 1.00 89.38 89 LEU A N 1
ATOM 638 C CA . LEU A 1 89 ? 2.696 -2.587 -9.181 1.00 89.38 89 LEU A CA 1
ATOM 639 C C . LEU A 1 89 ? 2.777 -3.986 -8.560 1.00 89.38 89 LEU A C 1
ATOM 641 O O . LEU A 1 89 ? 3.263 -4.140 -7.441 1.00 89.38 89 LEU A O 1
ATOM 645 N N . ALA A 1 90 ? 2.369 -5.007 -9.316 1.00 88.25 90 ALA A N 1
ATOM 646 C CA . ALA A 1 90 ? 2.419 -6.407 -8.900 1.00 88.25 90 ALA A CA 1
ATOM 647 C C . ALA A 1 90 ? 3.847 -6.976 -8.757 1.00 88.25 90 ALA A C 1
ATOM 649 O O . ALA A 1 90 ? 4.020 -8.051 -8.189 1.00 88.25 90 ALA A O 1
ATOM 650 N N . LYS A 1 91 ? 4.876 -6.282 -9.269 1.00 91.25 91 LYS A N 1
ATOM 651 C CA . LYS A 1 91 ? 6.290 -6.681 -9.125 1.00 91.25 91 LYS A CA 1
ATOM 652 C C . LYS A 1 91 ? 6.943 -6.110 -7.869 1.00 91.25 91 LYS A C 1
ATOM 654 O O . LYS A 1 91 ? 8.053 -6.522 -7.538 1.00 91.25 91 LYS A O 1
ATOM 659 N N . CYS A 1 92 ? 6.300 -5.152 -7.205 1.00 86.00 92 CYS A N 1
ATOM 660 C CA . CYS A 1 92 ? 6.774 -4.647 -5.928 1.00 86.00 92 CYS A CA 1
ATOM 661 C C . CYS A 1 92 ? 6.476 -5.694 -4.841 1.00 86.00 92 CYS A C 1
ATOM 663 O O . CYS A 1 92 ? 5.315 -6.106 -4.735 1.00 86.00 92 CYS A O 1
ATOM 665 N N . PRO A 1 93 ? 7.500 -6.148 -4.093 1.00 71.00 93 PRO A N 1
ATOM 666 C CA . PRO A 1 93 ? 7.328 -7.129 -3.028 1.00 71.00 93 PRO A CA 1
ATOM 667 C C . PRO A 1 93 ? 6.438 -6.604 -1.897 1.00 71.00 93 PRO A C 1
ATOM 669 O O . PRO A 1 93 ? 6.234 -5.367 -1.813 1.00 71.00 93 PRO A O 1
#